Protein AF-A0A8J3WXN0-F1 (afdb_monomer_lite)

InterPro domains:
  IPR008920 Transcription regulator FadR/GntR, C-terminal [G3DSA:1.20.120.530] (38-147)
  IPR008920 Transcription regulator FadR/GntR, C-terminal [SSF48008] (40-116)
  IPR011711 GntR, C-terminal [PF07729] (41-122)

Structure (mmCIF, N/CA/C/O backbone):
data_AF-A0A8J3WXN0-F1
#
_entry.id   AF-A0A8J3WXN0-F1
#
loop_
_atom_site.group_PDB
_atom_site.id
_atom_site.type_symbol
_atom_site.label_atom_id
_atom_site.label_alt_id
_atom_site.label_comp_id
_atom_site.label_asym_id
_atom_site.label_entity_id
_atom_site.label_seq_id
_atom_site.pdbx_PDB_ins_code
_atom_site.Cartn_x
_atom_site.Cartn_y
_atom_site.Cartn_z
_atom_site.occupancy
_atom_site.B_iso_or_equiv
_atom_site.auth_seq_id
_atom_site.auth_comp_id
_atom_site.auth_asym_id
_atom_site.auth_atom_id
_atom_site.pdbx_PDB_model_num
ATOM 1 N N . MET A 1 1 ? 9.222 -15.840 -20.273 1.00 60.59 1 MET A N 1
ATOM 2 C CA . MET A 1 1 ? 9.644 -16.927 -21.186 1.00 60.59 1 MET A CA 1
ATOM 3 C C . MET A 1 1 ? 8.771 -18.124 -20.886 1.00 60.59 1 MET A C 1
ATOM 5 O O . MET A 1 1 ? 8.570 -18.409 -19.715 1.00 60.59 1 MET A O 1
ATOM 9 N N . GLU A 1 2 ? 8.247 -18.787 -21.909 1.00 70.06 2 GLU A N 1
ATOM 10 C CA . GLU A 1 2 ? 7.501 -20.038 -21.750 1.00 70.06 2 GLU A CA 1
ATOM 11 C C . GLU A 1 2 ? 8.362 -21.197 -22.267 1.00 70.06 2 GLU A C 1
ATOM 13 O O . GLU A 1 2 ? 8.974 -21.088 -23.335 1.00 70.06 2 GLU A O 1
ATOM 18 N N . VAL A 1 3 ? 8.445 -22.281 -21.491 1.00 60.09 3 VAL A N 1
ATOM 19 C CA . VAL A 1 3 ? 9.200 -23.493 -21.839 1.00 60.09 3 VAL A CA 1
ATOM 20 C C . VAL A 1 3 ? 8.268 -24.691 -21.747 1.00 60.09 3 VAL A C 1
ATOM 22 O O . VAL A 1 3 ? 7.910 -25.124 -20.655 1.00 60.09 3 VAL A O 1
ATOM 25 N N . SER A 1 4 ? 7.892 -25.249 -22.894 1.00 68.56 4 SER A N 1
ATOM 26 C CA . SER A 1 4 ? 7.218 -26.546 -22.958 1.00 68.56 4 SER A CA 1
ATOM 27 C C . SER A 1 4 ? 8.277 -27.650 -23.022 1.00 68.56 4 SER A C 1
ATOM 29 O O . SER A 1 4 ? 9.156 -27.605 -23.884 1.00 68.56 4 SER A O 1
ATOM 31 N N . GLN A 1 5 ? 8.219 -28.635 -22.120 1.00 49.00 5 GLN A N 1
ATOM 32 C CA . GLN A 1 5 ? 9.151 -29.772 -22.114 1.00 49.00 5 GLN A CA 1
ATOM 33 C C . GLN A 1 5 ? 9.035 -30.545 -23.444 1.00 49.00 5 GLN A C 1
ATOM 35 O O . GLN A 1 5 ? 7.996 -31.136 -23.725 1.00 49.00 5 GLN A O 1
ATOM 40 N N . GLY A 1 6 ? 10.081 -30.482 -24.280 1.00 68.19 6 GLY A N 1
ATOM 41 C CA . GLY A 1 6 ? 10.115 -31.041 -25.643 1.00 68.19 6 GLY A CA 1
ATOM 42 C C . GLY A 1 6 ? 9.895 -30.036 -26.791 1.00 68.19 6 GLY A C 1
ATOM 43 O O . GLY A 1 6 ? 9.917 -30.436 -27.953 1.00 68.19 6 GLY A O 1
ATOM 44 N N . GLY A 1 7 ? 9.701 -28.743 -26.498 1.00 66.56 7 GLY A N 1
ATOM 45 C CA . GLY A 1 7 ? 9.454 -27.681 -27.484 1.00 66.56 7 GLY A CA 1
ATOM 46 C C . GLY A 1 7 ? 10.508 -26.561 -27.506 1.00 66.56 7 GLY A C 1
ATOM 47 O O . GLY A 1 7 ? 11.296 -26.394 -26.578 1.00 66.56 7 GLY A O 1
ATOM 48 N N . ARG A 1 8 ? 10.515 -25.767 -28.590 1.00 68.25 8 ARG A N 1
ATOM 49 C CA . ARG A 1 8 ? 11.384 -24.585 -28.775 1.00 68.25 8 ARG A CA 1
ATOM 50 C C . ARG A 1 8 ? 11.051 -23.479 -27.764 1.00 68.25 8 ARG A C 1
ATOM 52 O O . ARG A 1 8 ? 9.892 -23.092 -27.651 1.00 68.25 8 ARG A O 1
ATOM 59 N N . THR A 1 9 ? 12.070 -22.891 -27.136 1.00 78.31 9 THR A N 1
ATOM 60 C CA . THR A 1 9 ? 11.945 -21.662 -26.332 1.00 78.31 9 THR A CA 1
ATOM 61 C C . THR A 1 9 ? 11.312 -20.528 -27.142 1.00 78.31 9 THR A C 1
ATOM 63 O O . THR A 1 9 ? 11.779 -20.214 -28.241 1.00 78.31 9 THR A O 1
ATOM 66 N N . ARG A 1 10 ? 10.275 -19.881 -26.589 1.00 80.12 10 ARG A N 1
ATOM 67 C CA . ARG A 1 10 ? 9.644 -18.685 -27.171 1.00 80.12 10 ARG A CA 1
ATOM 68 C C . ARG A 1 10 ? 9.852 -17.465 -26.275 1.00 80.12 10 ARG A C 1
ATOM 70 O O . ARG A 1 10 ? 9.596 -17.501 -25.070 1.00 80.12 10 ARG A O 1
ATOM 77 N N . VAL A 1 11 ? 10.293 -16.369 -26.891 1.00 85.12 11 VAL A N 1
ATOM 78 C CA . VAL A 1 11 ? 10.315 -15.039 -26.271 1.00 85.12 11 VAL A CA 1
ATOM 79 C C . VAL A 1 11 ? 8.900 -14.464 -26.361 1.00 85.12 11 VAL A C 1
ATOM 81 O O . VAL A 1 11 ? 8.309 -14.465 -27.440 1.00 85.12 11 VAL A O 1
ATOM 84 N N . LEU A 1 12 ? 8.343 -14.034 -25.227 1.00 87.00 12 LEU A N 1
ATOM 85 C CA . LEU A 1 12 ? 6.993 -13.468 -25.135 1.00 87.00 12 LEU A CA 1
ATOM 86 C C . LEU A 1 12 ? 7.054 -11.939 -25.085 1.00 87.00 12 LEU A C 1
ATOM 88 O O . LEU A 1 12 ? 8.014 -11.382 -24.551 1.00 87.00 12 LEU A O 1
ATOM 92 N N . ASP A 1 13 ? 6.011 -11.276 -25.591 1.00 87.25 13 ASP A N 1
ATOM 93 C CA . ASP A 1 13 ? 5.819 -9.836 -25.397 1.00 87.25 13 ASP A CA 1
ATOM 94 C C . ASP A 1 13 ? 5.517 -9.556 -23.922 1.00 87.25 13 ASP A C 1
ATOM 96 O O . ASP A 1 13 ? 4.506 -10.006 -23.372 1.00 87.25 13 ASP A O 1
ATOM 100 N N . TRP A 1 14 ? 6.410 -8.813 -23.275 1.00 86.38 14 TRP A N 1
ATOM 101 C CA . TRP A 1 14 ? 6.316 -8.519 -21.854 1.00 86.38 14 TRP A CA 1
ATOM 102 C C . TRP A 1 14 ? 5.107 -7.645 -21.515 1.00 86.38 14 TRP A C 1
ATOM 104 O O . TRP A 1 14 ? 4.545 -7.808 -20.439 1.00 86.38 14 TRP A O 1
ATOM 114 N N . ARG A 1 15 ? 4.641 -6.791 -22.437 1.00 87.44 15 ARG A N 1
ATOM 115 C CA . ARG A 1 15 ? 3.489 -5.903 -22.192 1.00 87.44 15 ARG A CA 1
ATOM 116 C C . ARG A 1 15 ? 2.187 -6.659 -21.952 1.00 87.44 15 ARG A C 1
ATOM 118 O O . ARG A 1 15 ? 1.264 -6.114 -21.362 1.00 87.44 15 ARG A O 1
ATOM 125 N N . GLN A 1 16 ? 2.116 -7.899 -22.426 1.00 88.62 16 GLN A N 1
ATOM 126 C CA . GLN A 1 16 ? 0.925 -8.739 -22.331 1.00 88.62 16 GLN A CA 1
ATOM 127 C C . GLN A 1 16 ? 1.072 -9.869 -21.306 1.00 88.62 16 GLN A C 1
ATOM 129 O O . GLN A 1 16 ? 0.074 -10.470 -20.929 1.00 88.62 16 GLN A O 1
ATOM 134 N N . ASN A 1 17 ? 2.299 -10.192 -20.880 1.00 88.12 17 ASN A N 1
ATOM 135 C CA . ASN A 1 17 ? 2.579 -11.428 -20.137 1.00 88.12 17 ASN A CA 1
ATOM 136 C C . ASN A 1 17 ? 3.375 -11.225 -18.845 1.00 88.12 17 ASN A C 1
ATOM 138 O O . ASN A 1 17 ? 3.438 -12.142 -18.030 1.00 88.12 17 ASN A O 1
ATOM 142 N N . ALA A 1 18 ? 4.042 -10.084 -18.671 1.00 88.06 18 ALA A N 1
ATOM 143 C CA . ALA A 1 18 ? 4.844 -9.845 -17.483 1.00 88.06 18 ALA A CA 1
ATOM 144 C C . ALA A 1 18 ? 3.985 -9.384 -16.301 1.00 88.06 18 ALA A C 1
ATOM 146 O O . ALA A 1 18 ? 3.042 -8.612 -16.469 1.00 88.06 18 ALA A O 1
ATOM 147 N N . GLY A 1 19 ? 4.346 -9.844 -15.103 1.00 88.56 19 GLY A N 1
ATOM 148 C CA . GLY A 1 19 ? 3.791 -9.357 -13.848 1.00 88.56 19 GLY A CA 1
ATOM 149 C C . GLY A 1 19 ? 4.589 -8.187 -13.275 1.00 88.56 19 GLY A C 1
ATOM 150 O O . GLY A 1 19 ? 5.545 -7.683 -13.870 1.00 88.56 19 GLY A O 1
ATOM 151 N N . LEU A 1 20 ? 4.205 -7.768 -12.069 1.00 86.19 20 LEU A N 1
ATOM 152 C CA . LEU A 1 20 ? 4.864 -6.682 -11.338 1.00 86.19 20 LEU A CA 1
ATOM 153 C C . LEU A 1 20 ? 6.324 -7.004 -10.971 1.00 86.19 20 LEU A C 1
ATOM 155 O O . LEU A 1 20 ? 7.127 -6.103 -10.751 1.00 86.19 20 LEU A O 1
ATOM 159 N N . ASP A 1 21 ? 6.696 -8.282 -10.961 1.00 82.62 21 ASP A N 1
ATOM 160 C CA . ASP A 1 21 ? 8.075 -8.748 -10.818 1.00 82.62 21 ASP A CA 1
ATOM 161 C C . ASP A 1 21 ? 9.001 -8.224 -11.927 1.00 82.62 21 ASP A C 1
ATOM 163 O O . ASP A 1 21 ? 10.185 -7.989 -11.683 1.00 82.62 21 ASP A O 1
ATOM 167 N N . LEU A 1 22 ? 8.474 -7.938 -13.124 1.00 84.88 22 LEU A N 1
ATOM 168 C CA . LEU A 1 22 ? 9.268 -7.299 -14.168 1.00 84.88 22 LEU A CA 1
ATOM 169 C C . LEU A 1 22 ? 9.686 -5.881 -13.775 1.00 84.88 22 LEU A C 1
ATOM 171 O O . LEU A 1 22 ? 10.813 -5.503 -14.074 1.00 84.88 22 LEU A O 1
ATOM 175 N N . ALA A 1 23 ? 8.844 -5.115 -13.075 1.00 80.19 23 ALA A N 1
ATOM 176 C CA . ALA A 1 23 ? 9.222 -3.781 -12.600 1.00 80.19 23 ALA A CA 1
ATOM 177 C C . ALA A 1 23 ? 10.447 -3.849 -11.670 1.00 80.19 23 ALA A C 1
ATOM 179 O O . ALA A 1 23 ? 11.359 -3.033 -11.785 1.00 80.19 23 ALA A O 1
ATOM 180 N N . ILE A 1 24 ? 10.515 -4.881 -10.820 1.00 75.94 24 ILE A N 1
ATOM 181 C CA . ILE A 1 24 ? 11.671 -5.157 -9.954 1.00 75.94 24 ILE A CA 1
ATOM 182 C C . ILE A 1 24 ? 12.906 -5.429 -10.806 1.00 75.94 24 ILE A C 1
ATOM 184 O O . ILE A 1 24 ? 13.959 -4.839 -10.576 1.00 75.94 24 ILE A O 1
ATOM 188 N N . HIS A 1 25 ? 12.795 -6.318 -11.794 1.00 78.56 25 HIS A N 1
ATOM 189 C CA . HIS A 1 25 ? 13.921 -6.642 -12.661 1.00 78.56 25 HIS A CA 1
ATOM 190 C C . HIS A 1 25 ? 14.398 -5.423 -13.451 1.00 78.56 25 HIS A C 1
ATOM 192 O O . HIS A 1 25 ? 15.597 -5.175 -13.486 1.00 78.56 25 HIS A O 1
ATOM 198 N N . LEU A 1 26 ? 13.490 -4.626 -14.017 1.00 78.81 26 LEU A N 1
ATOM 199 C CA . LEU A 1 26 ? 13.829 -3.416 -14.771 1.00 78.81 26 LEU A CA 1
ATOM 200 C C . LEU A 1 26 ? 14.516 -2.357 -13.900 1.00 78.81 26 LEU A C 1
ATOM 202 O O . LEU A 1 26 ? 15.459 -1.722 -14.362 1.00 78.81 26 LEU A O 1
ATOM 206 N N . ALA A 1 27 ? 14.115 -2.218 -12.633 1.00 73.94 27 ALA A N 1
ATOM 207 C CA . ALA A 1 27 ? 14.772 -1.306 -11.698 1.00 73.94 27 ALA A CA 1
ATOM 208 C C . ALA A 1 27 ? 16.242 -1.684 -11.414 1.00 73.94 27 ALA A C 1
ATOM 210 O O . ALA A 1 27 ? 17.057 -0.799 -11.169 1.00 73.94 27 ALA A O 1
ATOM 211 N N . HIS A 1 28 ? 16.599 -2.975 -11.474 1.00 72.31 28 HIS A N 1
ATOM 212 C CA . HIS A 1 28 ? 17.973 -3.449 -11.236 1.00 72.31 28 HIS A CA 1
ATOM 213 C C . HIS A 1 28 ? 18.781 -3.690 -12.519 1.00 72.31 28 HIS A C 1
ATOM 215 O O . HIS A 1 28 ? 20.008 -3.658 -12.484 1.00 72.31 28 HIS A O 1
ATOM 221 N N . ALA A 1 29 ? 18.118 -3.967 -13.644 1.00 68.94 29 ALA A N 1
ATOM 222 C CA . ALA A 1 29 ? 18.760 -4.414 -14.880 1.00 68.94 29 ALA A CA 1
ATOM 223 C C . ALA A 1 29 ? 19.438 -3.288 -15.684 1.00 68.94 29 ALA A C 1
ATOM 225 O O . ALA A 1 29 ? 20.142 -3.583 -16.651 1.00 68.94 29 ALA A O 1
ATOM 226 N N . GLY A 1 30 ? 19.247 -2.017 -15.313 1.00 63.41 30 GLY A N 1
ATOM 227 C CA . GLY A 1 30 ? 19.864 -0.882 -16.006 1.00 63.41 30 GLY A CA 1
ATOM 228 C C . GLY A 1 30 ? 19.485 -0.798 -17.496 1.00 63.41 30 GLY A C 1
ATOM 229 O O . GLY A 1 30 ? 18.315 -0.892 -17.858 1.00 63.41 30 GLY A O 1
ATOM 230 N N . ASP A 1 31 ? 20.482 -0.602 -18.366 1.00 57.34 31 ASP A N 1
ATOM 231 C CA . ASP A 1 31 ? 20.378 -0.235 -19.795 1.00 57.34 31 ASP A CA 1
ATOM 232 C C . ASP A 1 31 ? 19.635 -1.218 -20.719 1.00 57.34 31 ASP A C 1
ATOM 234 O O . ASP A 1 31 ? 19.361 -0.872 -21.868 1.00 57.34 31 ASP A O 1
ATOM 238 N N . ILE A 1 32 ? 19.314 -2.433 -20.266 1.00 62.50 32 ILE A N 1
ATOM 239 C CA . ILE A 1 32 ? 18.801 -3.511 -21.133 1.00 62.50 32 ILE A CA 1
ATOM 240 C C . ILE A 1 32 ? 17.365 -3.225 -21.613 1.00 62.50 32 ILE A C 1
ATOM 242 O O . ILE A 1 32 ? 17.005 -3.546 -22.746 1.00 62.50 32 ILE A O 1
ATOM 246 N N . LEU A 1 33 ? 16.547 -2.599 -20.764 1.00 65.00 33 LEU A N 1
ATOM 247 C CA . LEU A 1 33 ? 15.207 -2.106 -21.085 1.00 65.00 33 LEU A CA 1
ATOM 248 C C . LEU A 1 33 ? 14.932 -0.884 -20.209 1.00 65.00 33 LEU A C 1
ATOM 250 O O . LEU A 1 33 ? 14.527 -1.001 -19.055 1.00 65.00 33 LEU A O 1
ATOM 254 N N . ARG A 1 34 ? 15.157 0.309 -20.761 1.00 69.38 34 ARG A N 1
ATOM 255 C CA . ARG A 1 34 ? 14.840 1.554 -20.063 1.00 69.38 34 ARG A CA 1
ATOM 256 C C . ARG A 1 34 ? 13.369 1.895 -20.229 1.00 69.38 34 ARG A C 1
ATOM 258 O O . ARG A 1 34 ? 12.911 2.192 -21.329 1.00 69.38 34 ARG A O 1
ATOM 265 N N . VAL A 1 35 ? 12.649 1.882 -19.117 1.00 78.75 35 VAL A N 1
ATOM 266 C CA . VAL A 1 35 ? 11.327 2.496 -19.002 1.00 78.75 35 VAL A CA 1
ATOM 267 C C . VAL A 1 35 ? 11.511 3.742 -18.145 1.00 78.75 35 VAL A C 1
ATOM 269 O O . VAL A 1 35 ? 11.589 3.650 -16.925 1.00 78.75 35 VAL A O 1
ATOM 272 N N . GLU A 1 36 ? 11.658 4.902 -18.786 1.00 79.75 36 GLU A N 1
ATOM 273 C CA . GLU A 1 36 ? 11.985 6.169 -18.104 1.00 79.75 36 GLU A CA 1
ATOM 274 C C . GLU A 1 36 ? 10.942 6.563 -17.050 1.00 79.75 36 GLU A C 1
ATOM 276 O O . GLU A 1 36 ? 11.281 7.138 -16.019 1.00 79.75 36 GLU A O 1
ATOM 281 N N . SER A 1 37 ? 9.675 6.212 -17.279 1.00 83.19 37 SER A N 1
ATOM 282 C CA . SER A 1 37 ? 8.570 6.494 -16.364 1.00 83.19 37 SER A CA 1
ATOM 283 C C . SER A 1 37 ? 8.469 5.518 -15.192 1.00 83.19 37 SER A C 1
ATOM 285 O O . SER A 1 37 ? 7.727 5.799 -14.258 1.00 83.19 37 SER A O 1
ATOM 287 N N . LEU A 1 38 ? 9.226 4.411 -15.180 1.00 80.94 38 LEU A N 1
ATOM 288 C CA . LEU A 1 38 ? 8.994 3.279 -14.271 1.00 80.94 38 LEU A CA 1
ATOM 289 C C . LEU A 1 38 ? 8.937 3.685 -12.798 1.00 80.94 38 LEU A C 1
ATOM 291 O O . LEU A 1 38 ? 8.073 3.218 -12.063 1.00 80.94 38 LEU A O 1
ATOM 295 N N . GLN A 1 39 ? 9.850 4.559 -12.369 1.00 77.00 39 GLN A N 1
ATOM 296 C CA . GLN A 1 39 ? 9.874 5.026 -10.987 1.00 77.00 39 GLN A CA 1
ATOM 297 C C . GLN A 1 39 ? 8.604 5.812 -10.646 1.00 77.00 39 GLN A C 1
ATOM 299 O O . GLN A 1 39 ? 7.998 5.555 -9.614 1.00 77.00 39 GLN A O 1
ATOM 304 N N . ARG A 1 40 ? 8.174 6.731 -11.518 1.00 80.69 40 ARG A N 1
ATOM 305 C CA . ARG A 1 40 ? 6.931 7.491 -11.335 1.00 80.69 40 ARG A CA 1
ATOM 306 C C . ARG A 1 40 ? 5.720 6.562 -11.327 1.00 80.69 40 ARG A C 1
ATOM 308 O O . ARG A 1 40 ? 4.937 6.617 -10.389 1.00 80.69 40 ARG A O 1
ATOM 315 N N . ASP A 1 41 ? 5.617 5.679 -12.316 1.00 85.25 41 ASP A N 1
ATOM 316 C CA . ASP A 1 41 ? 4.473 4.781 -12.493 1.00 85.25 41 ASP A CA 1
ATOM 317 C C . ASP A 1 41 ? 4.309 3.841 -11.284 1.00 85.25 41 ASP A C 1
ATOM 319 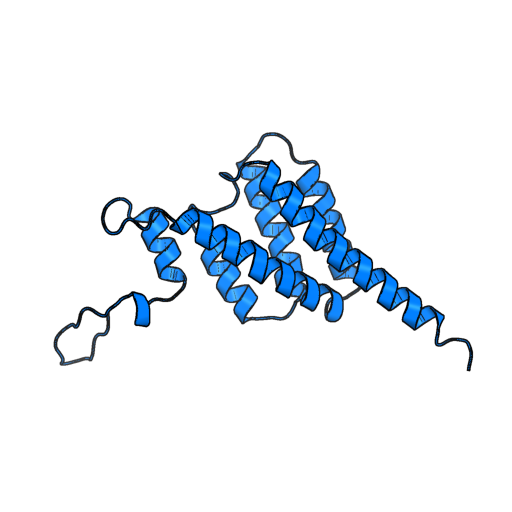O O . ASP A 1 41 ? 3.196 3.577 -10.829 1.00 85.25 41 ASP A O 1
ATOM 323 N N . VAL A 1 42 ? 5.421 3.368 -10.705 1.00 81.06 42 VAL A N 1
ATOM 324 C CA . VAL A 1 42 ? 5.405 2.555 -9.478 1.00 81.06 42 VAL A CA 1
ATOM 325 C C . VAL A 1 42 ? 4.925 3.358 -8.269 1.00 81.06 42 VAL A C 1
ATOM 327 O O . VAL A 1 42 ? 4.174 2.827 -7.449 1.00 81.06 42 VAL A O 1
ATOM 330 N N . LEU A 1 43 ? 5.331 4.622 -8.149 1.00 78.06 43 LEU A N 1
ATOM 331 C CA . LEU A 1 43 ? 4.896 5.492 -7.056 1.00 78.06 43 LEU A CA 1
ATOM 332 C C . LEU A 1 43 ? 3.412 5.850 -7.169 1.00 78.06 43 LEU A C 1
ATOM 334 O O . LEU A 1 43 ? 2.696 5.782 -6.173 1.00 78.06 43 LEU A O 1
ATOM 338 N N . GLU A 1 44 ? 2.932 6.146 -8.375 1.00 82.31 44 GLU A N 1
ATOM 339 C CA . GLU A 1 44 ? 1.510 6.376 -8.648 1.00 82.31 44 GLU A CA 1
ATOM 340 C C . GLU A 1 44 ? 0.679 5.126 -8.327 1.00 82.31 44 GLU A C 1
ATOM 342 O O . GLU A 1 44 ? -0.306 5.198 -7.589 1.00 82.31 44 GLU A O 1
ATOM 347 N N . MET A 1 45 ? 1.117 3.950 -8.794 1.00 85.50 45 MET A N 1
ATOM 348 C CA . MET A 1 45 ? 0.463 2.682 -8.468 1.00 85.50 45 MET A CA 1
ATOM 349 C C . MET A 1 45 ? 0.432 2.440 -6.957 1.00 85.50 45 MET A C 1
ATOM 351 O O . MET A 1 45 ? -0.595 2.012 -6.423 1.00 85.50 45 MET A O 1
ATOM 355 N N . ARG A 1 46 ? 1.542 2.706 -6.259 1.00 83.44 46 ARG A N 1
ATOM 356 C CA . ARG A 1 46 ? 1.623 2.551 -4.807 1.00 83.44 46 ARG A CA 1
ATOM 357 C C . ARG A 1 46 ? 0.628 3.464 -4.095 1.00 83.44 46 ARG A C 1
ATOM 359 O O . ARG A 1 46 ? -0.091 2.959 -3.238 1.00 83.44 46 ARG A O 1
ATOM 366 N N . ALA A 1 47 ? 0.533 4.737 -4.476 1.00 80.19 47 ALA A N 1
ATOM 367 C CA . ALA A 1 47 ? -0.421 5.673 -3.887 1.00 80.19 47 ALA A CA 1
ATOM 368 C C . ALA A 1 47 ? -1.874 5.199 -4.083 1.00 80.19 47 ALA A C 1
ATOM 370 O O . ALA A 1 47 ? -2.648 5.146 -3.124 1.00 80.19 47 ALA A O 1
ATOM 371 N N . CYS A 1 48 ? -2.238 4.757 -5.294 1.00 83.75 48 CYS A N 1
ATOM 372 C CA . CYS A 1 48 ? -3.580 4.237 -5.576 1.00 83.75 48 CYS A CA 1
ATOM 373 C C . CYS A 1 48 ? -3.904 2.966 -4.773 1.00 83.75 48 CYS A C 1
ATOM 375 O O . CYS A 1 48 ? -4.932 2.894 -4.097 1.00 83.75 48 CYS A O 1
ATOM 377 N N . VAL A 1 49 ? -3.020 1.961 -4.815 1.00 85.06 49 VAL A N 1
ATOM 378 C CA . VAL A 1 49 ? -3.202 0.695 -4.082 1.00 85.06 49 VAL A CA 1
ATOM 379 C C . VAL A 1 49 ? -3.214 0.941 -2.574 1.00 85.06 49 VAL A C 1
ATOM 381 O O . VAL A 1 49 ? -3.985 0.310 -1.847 1.00 85.06 49 VAL A O 1
ATOM 384 N N . GLY A 1 50 ? -2.377 1.864 -2.108 1.00 83.88 50 GLY A N 1
ATOM 385 C CA . GLY A 1 50 ? -2.270 2.266 -0.719 1.00 83.88 50 GLY A CA 1
ATOM 386 C C . GLY A 1 50 ? -3.553 2.903 -0.194 1.00 83.88 50 GLY A C 1
ATOM 387 O O . GLY A 1 50 ? -4.067 2.469 0.838 1.00 83.88 50 GLY A O 1
ATOM 388 N N . ALA A 1 51 ? -4.126 3.858 -0.929 1.00 85.62 51 ALA A N 1
ATOM 389 C CA . ALA A 1 51 ? -5.394 4.493 -0.576 1.00 85.62 51 ALA A CA 1
ATOM 390 C C . ALA A 1 51 ? -6.551 3.479 -0.502 1.00 85.62 51 ALA A C 1
ATOM 392 O O . ALA A 1 51 ? -7.324 3.466 0.463 1.00 85.62 51 ALA A O 1
ATOM 393 N N . ASP A 1 52 ? -6.647 2.568 -1.474 1.00 88.88 52 ASP A N 1
ATOM 394 C CA . ASP A 1 52 ? -7.674 1.524 -1.463 1.00 88.88 52 ASP A CA 1
ATOM 395 C C . ASP A 1 52 ? -7.489 0.530 -0.313 1.00 88.88 52 ASP A C 1
ATOM 397 O O . ASP A 1 52 ? -8.458 0.155 0.359 1.00 88.88 52 ASP A O 1
ATOM 401 N N . ALA A 1 53 ? -6.248 0.129 -0.033 1.00 92.19 53 ALA A N 1
ATOM 402 C CA . ALA A 1 53 ? -5.949 -0.724 1.105 1.00 92.19 53 ALA A CA 1
ATOM 403 C C . ALA A 1 53 ? -6.257 -0.027 2.436 1.00 92.19 53 ALA A C 1
ATOM 405 O O . ALA A 1 53 ? -6.816 -0.667 3.327 1.00 92.19 53 ALA A O 1
ATOM 406 N N . ALA A 1 54 ? -5.971 1.272 2.563 1.00 91.00 54 ALA A N 1
ATOM 407 C CA . ALA A 1 54 ? -6.316 2.075 3.733 1.00 91.00 54 ALA A CA 1
ATOM 408 C C . ALA A 1 54 ? -7.828 2.126 3.951 1.00 91.00 54 ALA A C 1
ATOM 410 O O . ALA A 1 54 ? -8.294 1.844 5.054 1.00 91.00 54 ALA A O 1
ATOM 411 N N . ARG A 1 55 ? -8.611 2.371 2.895 1.00 89.62 55 ARG A N 1
ATOM 412 C CA . ARG A 1 55 ? -10.080 2.344 2.951 1.00 89.62 55 ARG A CA 1
ATOM 413 C C . ARG A 1 55 ? -10.616 0.980 3.396 1.00 89.62 55 ARG A C 1
ATOM 415 O O . ARG A 1 55 ? -11.468 0.903 4.282 1.00 89.62 55 ARG A O 1
ATOM 422 N N . LEU A 1 56 ? -10.103 -0.108 2.821 1.00 92.94 56 LEU A N 1
ATOM 423 C CA . LEU A 1 56 ? -10.477 -1.468 3.222 1.00 92.94 56 LEU A CA 1
ATOM 424 C C . LEU A 1 56 ? -10.076 -1.765 4.670 1.00 92.94 56 LEU A C 1
ATOM 426 O O . LEU A 1 56 ? -10.870 -2.333 5.418 1.00 92.94 56 LEU A O 1
ATOM 430 N N . CYS A 1 57 ? -8.875 -1.358 5.074 1.00 93.56 57 CYS A N 1
ATOM 431 C CA . CYS A 1 57 ? -8.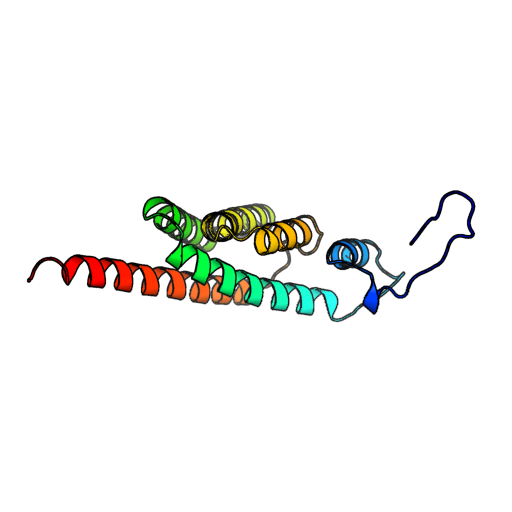368 -1.510 6.432 1.00 93.56 57 CYS A CA 1
ATOM 432 C C . CYS A 1 57 ? -9.235 -0.758 7.433 1.00 93.56 57 CYS A C 1
ATOM 434 O O . CYS A 1 57 ? -9.576 -1.286 8.486 1.00 93.56 57 CYS A O 1
ATOM 436 N N . ALA A 1 58 ? -9.666 0.447 7.085 1.00 90.06 58 ALA A N 1
ATOM 437 C CA . ALA A 1 58 ? -10.580 1.222 7.897 1.00 90.06 58 ALA A CA 1
ATOM 438 C C . ALA A 1 58 ? -11.904 0.459 8.122 1.00 90.06 58 ALA A C 1
ATOM 440 O O . ALA A 1 58 ? -12.452 0.466 9.223 1.00 90.06 58 ALA A O 1
ATOM 441 N N . GLY A 1 59 ? -12.414 -0.225 7.093 1.00 90.75 59 GLY A N 1
ATOM 442 C CA . GLY A 1 59 ? -13.650 -1.011 7.160 1.00 90.75 59 GLY A CA 1
ATOM 443 C C . GLY A 1 59 ? -13.524 -2.387 7.823 1.00 90.75 59 GLY A C 1
ATOM 444 O O . GLY A 1 59 ? -14.498 -2.853 8.413 1.00 90.75 59 GLY A O 1
ATOM 445 N N . ARG A 1 60 ? -12.353 -3.029 7.757 1.00 92.88 60 ARG A N 1
ATOM 446 C CA . ARG A 1 60 ? -12.139 -4.433 8.171 1.00 92.88 60 ARG A CA 1
ATOM 447 C C . ARG A 1 60 ? -11.268 -4.589 9.417 1.00 92.88 60 ARG A C 1
ATOM 449 O O . ARG A 1 60 ? -11.470 -5.529 10.176 1.00 92.88 60 ARG A O 1
ATOM 456 N N . GLY A 1 61 ? -10.339 -3.667 9.636 1.00 89.06 61 GLY A N 1
ATOM 457 C CA . GLY A 1 61 ? -9.403 -3.685 10.753 1.00 89.06 61 GLY A CA 1
ATOM 458 C C . GLY A 1 61 ? -10.088 -3.446 12.094 1.00 89.06 61 GLY A C 1
ATOM 459 O O . GLY A 1 61 ? -11.118 -2.759 12.184 1.00 89.06 61 GLY A O 1
ATOM 460 N N . THR A 1 62 ? -9.492 -4.008 13.140 1.00 89.50 62 THR A N 1
ATOM 461 C CA . THR A 1 62 ? -9.913 -3.824 14.530 1.00 89.50 62 THR A CA 1
ATOM 462 C C . THR A 1 62 ? -9.516 -2.440 15.050 1.00 89.50 62 THR A C 1
ATOM 464 O O . THR A 1 62 ? -8.681 -1.748 14.468 1.00 89.50 62 THR A O 1
ATOM 467 N N . GLY A 1 63 ? -10.085 -2.022 16.186 1.00 87.19 63 GLY A N 1
ATOM 468 C CA . GLY A 1 63 ? -9.664 -0.779 16.843 1.00 87.19 63 GLY A CA 1
ATOM 469 C C . GLY A 1 63 ? -8.169 -0.765 17.190 1.00 87.19 63 GLY A C 1
ATOM 470 O O . GLY A 1 63 ? -7.523 0.271 17.044 1.00 87.19 63 GLY A O 1
ATOM 471 N N . ALA A 1 64 ? -7.613 -1.919 17.575 1.00 89.44 64 ALA A N 1
ATOM 472 C CA . ALA A 1 64 ? -6.191 -2.075 17.863 1.00 89.44 64 ALA A CA 1
ATOM 473 C C . ALA A 1 64 ? -5.328 -1.931 16.600 1.00 89.44 64 ALA A C 1
ATOM 475 O O . ALA A 1 64 ? -4.323 -1.224 16.641 1.00 89.44 64 ALA A O 1
ATOM 476 N N . ASP A 1 65 ? -5.750 -2.512 15.470 1.00 89.62 65 ASP A N 1
ATOM 477 C CA . ASP A 1 65 ? -5.041 -2.363 14.190 1.00 89.62 65 ASP A CA 1
ATOM 478 C C . ASP A 1 65 ? -4.974 -0.890 13.775 1.00 89.62 65 ASP A C 1
ATOM 480 O O . ASP A 1 65 ? -3.908 -0.367 13.456 1.00 89.62 65 ASP A O 1
ATOM 484 N N . LEU A 1 66 ? -6.109 -0.185 13.845 1.00 89.81 66 LEU A N 1
ATOM 485 C CA . LEU A 1 66 ? -6.181 1.235 13.495 1.00 89.81 66 LEU A CA 1
ATOM 486 C C . LEU A 1 66 ? -5.351 2.111 14.440 1.00 89.81 66 LEU A C 1
ATOM 488 O O . LEU A 1 66 ? -4.782 3.109 14.003 1.00 89.81 66 LEU A O 1
ATOM 492 N N . ALA A 1 67 ? -5.288 1.770 15.729 1.00 88.69 67 ALA A N 1
ATOM 493 C CA . ALA A 1 67 ? -4.431 2.467 16.683 1.00 88.69 67 ALA A CA 1
ATOM 494 C C . ALA A 1 67 ? -2.945 2.249 16.360 1.00 88.69 67 ALA A C 1
ATOM 496 O O . ALA A 1 67 ? -2.191 3.218 16.315 1.00 88.69 67 ALA A O 1
ATOM 497 N N . ALA A 1 68 ? -2.544 1.010 16.060 1.00 91.44 68 ALA A N 1
ATOM 498 C CA . ALA A 1 68 ? -1.169 0.678 15.699 1.00 91.44 68 ALA A CA 1
ATOM 499 C C . ALA A 1 68 ? -0.713 1.391 14.416 1.00 91.44 68 ALA A C 1
ATOM 501 O O . ALA A 1 68 ? 0.425 1.849 14.340 1.00 91.44 68 ALA A O 1
ATOM 502 N N . ILE A 1 69 ? -1.602 1.530 13.426 1.00 91.00 69 ILE A N 1
ATOM 503 C CA . ILE A 1 69 ? -1.315 2.255 12.180 1.00 91.00 69 ILE A CA 1
ATOM 504 C C . ILE A 1 69 ? -1.080 3.747 12.441 1.00 91.00 69 ILE A C 1
ATOM 506 O O . ILE A 1 69 ? -0.124 4.309 11.913 1.00 91.00 69 ILE A O 1
ATOM 510 N N . VAL A 1 70 ? -1.929 4.391 13.249 1.00 87.88 70 VAL A N 1
ATOM 511 C CA . VAL A 1 70 ? -1.780 5.821 13.588 1.00 87.88 70 VAL A CA 1
ATOM 512 C C . VAL A 1 70 ? -0.492 6.068 14.369 1.00 87.88 70 VAL A C 1
ATOM 514 O O . VAL A 1 70 ? 0.246 7.003 14.079 1.00 87.88 70 VAL A O 1
ATOM 517 N N . GLU A 1 71 ? -0.197 5.200 15.329 1.00 88.56 71 GLU A N 1
ATOM 518 C CA . GLU A 1 71 ? 1.025 5.263 16.124 1.00 88.56 71 GLU A CA 1
ATOM 519 C C . GLU A 1 71 ? 2.284 5.091 15.255 1.00 88.56 71 GLU A C 1
ATOM 521 O O . GLU A 1 71 ? 3.249 5.842 15.384 1.00 88.56 71 GLU A O 1
ATOM 526 N N . ALA A 1 72 ? 2.273 4.141 14.316 1.00 88.50 72 ALA A N 1
ATOM 527 C CA . ALA A 1 72 ? 3.374 3.954 13.376 1.00 88.50 72 ALA A CA 1
ATOM 528 C C . ALA A 1 72 ? 3.541 5.147 12.412 1.00 88.50 72 ALA A C 1
ATOM 530 O O . ALA A 1 72 ? 4.677 5.522 12.124 1.00 88.50 72 ALA A O 1
ATOM 531 N N . ALA A 1 73 ? 2.447 5.787 11.980 1.00 84.50 73 ALA A N 1
ATOM 532 C CA . ALA A 1 73 ? 2.498 7.013 11.176 1.00 84.50 73 ALA A CA 1
ATOM 533 C C . ALA A 1 73 ? 3.178 8.165 11.932 1.00 84.50 73 ALA A C 1
ATOM 535 O O . ALA A 1 73 ? 4.009 8.875 11.369 1.00 84.50 73 ALA A O 1
ATOM 536 N N . ALA A 1 74 ? 2.853 8.332 13.219 1.00 82.06 74 ALA A N 1
ATOM 537 C CA . ALA A 1 74 ? 3.447 9.369 14.059 1.00 82.06 74 ALA A CA 1
ATOM 538 C C . ALA A 1 74 ? 4.961 9.172 14.224 1.00 82.06 74 ALA A C 1
ATOM 540 O O . ALA A 1 74 ? 5.718 10.132 14.105 1.00 82.06 74 ALA A O 1
ATOM 541 N N . ARG A 1 75 ? 5.410 7.927 14.437 1.00 80.31 75 ARG A N 1
ATOM 542 C CA . ARG A 1 75 ? 6.845 7.603 14.504 1.00 80.31 75 ARG A CA 1
ATOM 543 C C . ARG A 1 75 ? 7.545 7.898 13.190 1.00 80.31 75 ARG A C 1
ATOM 545 O O . ARG A 1 75 ? 8.562 8.570 13.194 1.00 80.31 75 ARG A O 1
ATOM 552 N N . TYR A 1 76 ? 6.964 7.460 12.077 1.00 73.12 76 TYR A N 1
ATOM 553 C CA . TYR A 1 76 ? 7.518 7.711 10.751 1.00 73.12 76 TYR A CA 1
ATOM 554 C C . TYR A 1 76 ? 7.660 9.206 10.435 1.00 73.12 76 TYR A C 1
ATOM 556 O O . TYR A 1 76 ? 8.681 9.618 9.899 1.00 73.12 76 TYR A O 1
ATOM 564 N N . GLY A 1 77 ? 6.678 10.032 10.812 1.00 70.75 77 GLY A N 1
ATOM 565 C CA . GLY A 1 77 ? 6.762 11.488 10.654 1.00 70.75 77 GLY A CA 1
ATOM 566 C C . GLY A 1 77 ? 7.790 12.169 11.567 1.00 70.75 77 GLY A C 1
ATOM 567 O O . GLY A 1 77 ? 8.156 13.313 11.310 1.00 70.75 77 GLY A O 1
ATOM 568 N N . ALA A 1 78 ? 8.245 11.487 12.622 1.00 74.31 78 ALA A N 1
ATOM 569 C CA . ALA A 1 78 ? 9.257 11.974 13.558 1.00 74.31 78 ALA A CA 1
ATOM 570 C C . ALA A 1 78 ? 10.681 11.486 13.232 1.00 74.31 78 ALA A C 1
ATOM 572 O O . ALA A 1 78 ? 11.638 11.991 13.820 1.00 74.31 78 ALA A O 1
ATOM 573 N N . GLU A 1 79 ? 10.831 10.514 12.327 1.00 70.31 79 GLU A N 1
ATOM 574 C CA . GLU A 1 79 ? 12.137 10.024 11.887 1.00 70.31 79 GLU A CA 1
ATOM 575 C C . GLU A 1 79 ? 12.910 11.130 11.144 1.00 70.31 79 GLU A C 1
ATOM 577 O O . GLU A 1 79 ? 12.365 11.845 10.300 1.00 70.31 79 GLU A O 1
ATOM 582 N N . GLY A 1 80 ? 14.190 11.281 11.497 1.00 67.81 80 GLY A N 1
ATOM 583 C CA . GLY A 1 80 ? 15.082 12.326 10.987 1.00 67.81 80 GLY A CA 1
ATOM 584 C C . GLY A 1 80 ? 15.676 12.015 9.608 1.00 67.81 80 GLY A C 1
ATOM 585 O O . GLY A 1 80 ? 15.030 11.447 8.737 1.00 67.81 80 GLY A O 1
ATOM 586 N N . GLU A 1 81 ? 16.938 12.387 9.383 1.00 70.75 81 GLU A N 1
ATOM 587 C CA . GLU A 1 81 ? 17.594 12.281 8.065 1.00 70.75 81 GLU A CA 1
ATOM 588 C C . GLU A 1 81 ? 18.116 10.872 7.712 1.00 70.75 81 GLU A C 1
ATOM 590 O O . GLU A 1 81 ? 18.654 10.671 6.622 1.00 70.75 81 GLU A O 1
ATOM 595 N N . ASP A 1 82 ? 17.959 9.878 8.595 1.00 79.06 82 ASP A N 1
ATOM 596 C CA . ASP A 1 82 ? 18.363 8.498 8.307 1.00 79.06 82 ASP A CA 1
ATOM 597 C C . ASP A 1 82 ? 17.401 7.856 7.295 1.00 79.06 82 ASP A C 1
ATOM 599 O O . ASP A 1 82 ? 16.345 7.316 7.631 1.00 79.06 82 ASP A O 1
ATOM 603 N N . LEU A 1 83 ? 17.793 7.906 6.022 1.00 74.31 83 LEU A N 1
ATOM 604 C CA . LEU A 1 83 ? 17.023 7.367 4.902 1.00 74.31 83 LEU A CA 1
ATOM 605 C C . LEU A 1 83 ? 16.798 5.849 4.992 1.00 74.31 83 LEU A C 1
ATOM 607 O O . LEU A 1 83 ? 15.810 5.348 4.448 1.00 74.31 83 LEU A O 1
ATOM 611 N N . VAL A 1 84 ? 17.683 5.110 5.669 1.00 78.00 84 VAL A N 1
ATOM 612 C CA . VAL A 1 84 ? 17.543 3.658 5.852 1.00 78.00 84 VAL A CA 1
ATOM 613 C C . VAL A 1 84 ? 16.486 3.372 6.913 1.00 78.00 84 VAL A C 1
ATOM 615 O O . VAL A 1 84 ? 15.578 2.572 6.668 1.00 78.00 84 VAL A O 1
ATOM 618 N N . ALA A 1 85 ? 16.560 4.057 8.057 1.00 78.81 85 ALA A N 1
ATOM 619 C CA . ALA A 1 85 ? 15.555 3.952 9.112 1.00 78.81 85 ALA A CA 1
ATOM 620 C C . ALA A 1 85 ? 14.170 4.397 8.614 1.00 78.81 85 ALA A C 1
ATOM 622 O O . ALA A 1 85 ? 13.182 3.685 8.809 1.00 78.81 85 ALA A O 1
ATOM 623 N N . LEU A 1 86 ? 14.112 5.502 7.865 1.00 77.50 86 LEU A N 1
ATOM 624 C CA . LEU A 1 86 ? 12.899 5.985 7.206 1.00 77.50 86 LEU A CA 1
ATOM 625 C C . LEU A 1 86 ? 12.301 4.950 6.253 1.00 77.50 86 LEU A C 1
ATOM 627 O O . LEU A 1 86 ? 11.101 4.685 6.304 1.00 77.50 86 LEU A O 1
ATOM 631 N N . GLY A 1 87 ? 13.123 4.335 5.400 1.00 79.12 87 GLY A N 1
ATOM 632 C CA . GLY A 1 87 ? 12.663 3.289 4.488 1.00 79.12 87 GLY A CA 1
ATOM 633 C C . GLY A 1 87 ? 12.089 2.077 5.230 1.00 79.12 87 GLY A C 1
ATOM 634 O O . GLY A 1 87 ? 11.048 1.547 4.842 1.00 79.12 87 GLY A O 1
ATOM 635 N N . ALA A 1 88 ? 12.723 1.655 6.326 1.00 82.38 88 ALA A N 1
ATOM 636 C CA . ALA A 1 88 ? 12.227 0.552 7.147 1.00 82.38 88 ALA A CA 1
ATOM 637 C C . ALA A 1 88 ? 10.901 0.897 7.851 1.00 82.38 88 ALA A C 1
ATOM 639 O O . ALA A 1 88 ? 9.979 0.074 7.866 1.00 82.38 88 ALA A O 1
ATOM 640 N N . ALA A 1 89 ? 10.786 2.110 8.396 1.00 83.06 89 ALA A N 1
ATOM 641 C CA . ALA A 1 89 ? 9.580 2.601 9.055 1.00 83.06 89 ALA A CA 1
ATOM 642 C C . ALA A 1 89 ? 8.399 2.737 8.075 1.00 83.06 89 ALA A C 1
ATOM 644 O O . ALA A 1 89 ? 7.293 2.296 8.395 1.00 83.06 89 ALA A O 1
ATOM 645 N N . ASP A 1 90 ? 8.645 3.236 6.859 1.00 82.50 90 ASP A N 1
ATOM 646 C CA . ASP A 1 90 ? 7.657 3.297 5.775 1.00 82.50 90 ASP A CA 1
ATOM 647 C C . ASP A 1 90 ? 7.071 1.914 5.465 1.00 82.50 90 ASP A C 1
ATOM 649 O O . ASP A 1 90 ? 5.855 1.698 5.479 1.00 82.50 90 ASP A O 1
ATOM 653 N N . VAL A 1 91 ? 7.958 0.942 5.237 1.00 85.81 91 VAL A N 1
ATOM 654 C CA . VAL A 1 91 ? 7.574 -0.430 4.908 1.00 85.81 91 VAL A CA 1
ATOM 655 C C . VAL A 1 91 ? 6.769 -1.059 6.038 1.00 85.81 91 VAL A C 1
ATOM 657 O O . VAL A 1 91 ? 5.789 -1.761 5.772 1.00 85.81 91 VAL A O 1
ATOM 660 N N . ALA A 1 92 ? 7.183 -0.847 7.288 1.00 88.81 92 ALA A N 1
ATOM 661 C CA . ALA A 1 92 ? 6.492 -1.374 8.455 1.00 88.81 92 ALA A CA 1
ATOM 662 C C . ALA A 1 92 ? 5.083 -0.780 8.587 1.00 88.81 92 ALA A C 1
ATOM 664 O O . ALA A 1 92 ? 4.122 -1.530 8.786 1.00 88.81 92 ALA A O 1
ATOM 665 N N . TRP A 1 93 ? 4.951 0.536 8.412 1.00 88.81 93 TRP A N 1
ATOM 666 C CA . TRP A 1 93 ? 3.676 1.243 8.476 1.00 88.81 93 TRP A CA 1
ATOM 667 C C . TRP A 1 93 ? 2.695 0.755 7.406 1.00 88.81 93 TRP A C 1
ATOM 669 O O . TRP A 1 93 ? 1.593 0.302 7.732 1.00 88.81 93 TRP A O 1
ATOM 679 N N . TRP A 1 94 ? 3.122 0.710 6.143 1.00 89.75 94 TRP A N 1
ATOM 680 C CA . TRP A 1 94 ? 2.295 0.183 5.059 1.00 89.75 94 TRP A CA 1
ATOM 681 C C . TRP A 1 94 ? 1.877 -1.264 5.279 1.00 89.75 94 TRP A C 1
ATOM 683 O O . TRP A 1 94 ? 0.740 -1.642 4.996 1.00 89.75 94 TRP A O 1
ATOM 693 N N . ARG A 1 95 ? 2.756 -2.092 5.848 1.00 92.25 95 ARG A N 1
ATOM 694 C CA . ARG A 1 95 ? 2.438 -3.497 6.113 1.00 92.25 95 ARG A CA 1
ATOM 695 C C . ARG A 1 95 ? 1.296 -3.663 7.111 1.00 92.25 95 ARG A C 1
ATOM 697 O O . ARG A 1 95 ? 0.538 -4.624 6.973 1.00 92.25 95 ARG A O 1
ATOM 704 N N . LEU A 1 96 ? 1.145 -2.749 8.071 1.00 94.19 96 LEU A N 1
ATOM 705 C CA . LEU A 1 96 ? -0.004 -2.735 8.981 1.00 94.19 96 LEU A CA 1
ATOM 706 C C . LEU A 1 96 ? -1.303 -2.461 8.216 1.00 94.19 96 LEU A C 1
ATOM 708 O O . LEU A 1 96 ? -2.266 -3.212 8.364 1.00 94.19 96 LEU A O 1
ATOM 712 N N . ILE A 1 97 ? -1.301 -1.454 7.337 1.00 93.00 97 ILE A N 1
ATOM 713 C CA . ILE A 1 97 ? -2.462 -1.086 6.512 1.00 93.00 97 ILE A CA 1
ATOM 714 C C . ILE A 1 97 ? -2.861 -2.239 5.588 1.00 93.00 97 ILE A C 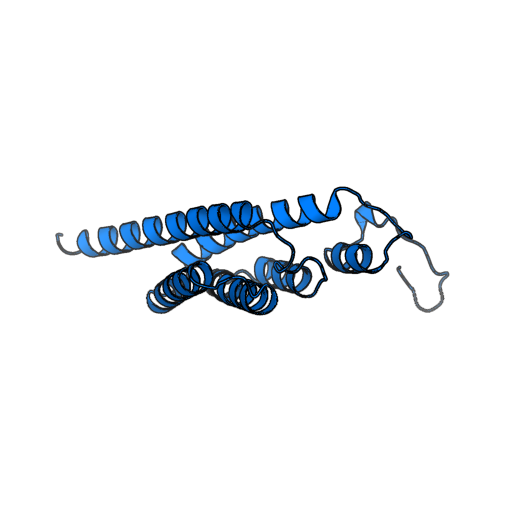1
ATOM 716 O O . ILE A 1 97 ? -4.015 -2.667 5.568 1.00 93.00 97 ILE A O 1
ATOM 720 N N . ILE A 1 98 ? -1.896 -2.790 4.849 1.00 94.06 98 ILE A N 1
ATOM 721 C CA . ILE A 1 98 ? -2.130 -3.898 3.921 1.00 94.06 98 ILE A CA 1
ATOM 722 C C . ILE A 1 98 ? -2.689 -5.122 4.656 1.00 94.06 98 ILE A C 1
ATOM 724 O O . ILE A 1 98 ? -3.640 -5.740 4.176 1.00 94.06 98 ILE A O 1
ATOM 728 N N . ARG A 1 99 ? -2.156 -5.466 5.835 1.00 94.25 99 ARG A N 1
ATOM 729 C CA . ARG A 1 99 ? -2.683 -6.577 6.644 1.00 94.25 99 ARG A CA 1
ATOM 730 C C . ARG A 1 99 ? -4.105 -6.307 7.119 1.00 94.25 99 ARG A C 1
ATOM 732 O O . ARG A 1 99 ? -4.966 -7.160 6.925 1.00 94.25 99 ARG A O 1
ATOM 739 N N . GLY A 1 100 ? -4.362 -5.122 7.669 1.00 93.81 100 GLY A N 1
ATOM 740 C CA . GLY A 1 100 ? -5.697 -4.739 8.126 1.00 93.81 100 GLY A CA 1
ATOM 741 C C . GLY A 1 100 ? -6.723 -4.663 6.989 1.00 93.81 100 GLY A C 1
ATOM 742 O O . GLY A 1 100 ? -7.909 -4.898 7.211 1.00 93.81 100 GLY A O 1
ATOM 743 N N . SER A 1 101 ? -6.283 -4.421 5.748 1.00 95.06 101 SER A N 1
ATOM 744 C CA . SER A 1 101 ? -7.146 -4.485 4.561 1.00 95.06 101 SER A CA 1
ATOM 745 C C . SER A 1 101 ? -7.690 -5.889 4.276 1.00 95.06 101 SER A C 1
ATOM 747 O O . SER A 1 101 ? -8.728 -6.029 3.624 1.00 95.06 101 SER A O 1
ATOM 749 N N . GLY A 1 102 ? -6.990 -6.943 4.711 1.00 95.31 102 GLY A N 1
ATOM 750 C CA . GLY A 1 102 ? -7.320 -8.330 4.383 1.00 95.31 102 GLY A CA 1
ATOM 751 C C . GLY A 1 102 ? -7.310 -8.647 2.880 1.00 95.31 102 GLY A C 1
ATOM 752 O O . GLY A 1 102 ? -7.923 -9.627 2.464 1.00 95.31 102 GLY A O 1
ATOM 753 N N . ASN A 1 103 ? -6.679 -7.817 2.040 1.00 95.94 103 ASN A N 1
ATOM 754 C CA . ASN A 1 103 ? -6.628 -8.020 0.594 1.00 95.94 103 ASN A CA 1
ATOM 755 C C . ASN A 1 103 ? -5.301 -8.673 0.172 1.00 95.94 103 ASN A C 1
ATOM 757 O O . ASN A 1 103 ? -4.248 -8.033 0.158 1.00 95.94 103 ASN A O 1
ATOM 761 N N . VAL A 1 104 ? -5.363 -9.952 -0.214 1.00 94.94 104 VAL A N 1
ATOM 762 C CA . VAL A 1 104 ? -4.181 -10.720 -0.636 1.00 94.94 104 VAL A CA 1
ATOM 763 C C . VAL A 1 104 ? -3.540 -10.170 -1.913 1.00 94.94 104 VAL A C 1
ATOM 765 O O . VAL A 1 104 ? -2.321 -10.211 -2.035 1.00 94.94 104 VAL A O 1
ATOM 768 N N . ALA A 1 105 ? -4.314 -9.596 -2.838 1.00 92.25 105 ALA A N 1
ATOM 769 C CA . ALA A 1 105 ? -3.763 -9.004 -4.055 1.00 92.25 105 ALA A CA 1
ATOM 770 C C . ALA A 1 105 ? -2.952 -7.739 -3.735 1.00 92.25 105 ALA A C 1
ATOM 772 O O . ALA A 1 105 ? -1.841 -7.584 -4.235 1.00 92.25 105 ALA A O 1
ATOM 773 N N . CYS A 1 106 ? -3.450 -6.889 -2.827 1.00 91.62 106 CYS A N 1
ATOM 774 C CA . CYS A 1 106 ? -2.689 -5.744 -2.316 1.00 91.62 106 CYS A CA 1
ATOM 775 C C . CYS A 1 106 ? -1.413 -6.195 -1.591 1.00 91.62 106 CYS A C 1
ATOM 777 O O . CYS A 1 106 ? -0.366 -5.577 -1.760 1.00 91.62 106 CYS A O 1
ATOM 779 N N . LEU A 1 107 ? -1.471 -7.293 -0.825 1.00 91.56 107 LEU A N 1
ATOM 780 C CA . LEU A 1 107 ? -0.293 -7.869 -0.170 1.00 91.56 107 LEU A CA 1
ATOM 781 C C . LEU A 1 107 ? 0.758 -8.352 -1.170 1.00 91.56 107 LEU A C 1
ATOM 783 O O . LEU A 1 107 ? 1.938 -8.054 -0.997 1.00 91.56 107 LEU A O 1
ATOM 787 N N . LEU A 1 108 ? 0.341 -9.085 -2.201 1.00 90.38 108 LEU A N 1
ATOM 788 C CA . LEU A 1 108 ? 1.246 -9.569 -3.239 1.00 90.38 108 LEU A CA 1
ATOM 789 C C . LEU A 1 108 ? 1.865 -8.403 -4.014 1.00 90.38 108 LEU A C 1
ATOM 791 O O . LEU A 1 108 ? 3.084 -8.368 -4.159 1.00 90.38 108 LEU A O 1
ATOM 795 N N . ALA A 1 109 ? 1.061 -7.412 -4.408 1.00 87.56 109 ALA A N 1
ATOM 796 C CA . ALA A 1 109 ? 1.558 -6.204 -5.058 1.00 87.56 109 ALA A CA 1
ATOM 79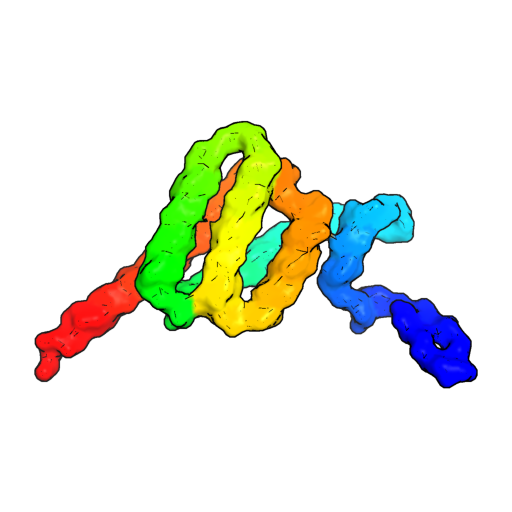7 C C . ALA A 1 109 ? 2.580 -5.466 -4.175 1.00 87.56 109 ALA A C 1
ATOM 799 O O . ALA A 1 109 ? 3.684 -5.162 -4.619 1.00 87.56 109 ALA A O 1
ATOM 800 N N . PHE A 1 110 ? 2.262 -5.248 -2.897 1.00 86.88 110 PHE A N 1
ATOM 801 C CA . PHE A 1 110 ? 3.158 -4.577 -1.956 1.00 86.88 110 PHE A CA 1
ATOM 802 C C . PHE A 1 110 ? 4.473 -5.336 -1.737 1.00 86.88 110 PHE A C 1
ATOM 804 O O . PHE A 1 110 ? 5.540 -4.725 -1.687 1.00 86.88 110 PHE A O 1
ATOM 811 N N . ASN A 1 111 ? 4.424 -6.668 -1.638 1.00 86.88 111 ASN A N 1
ATOM 812 C CA . ASN A 1 111 ? 5.627 -7.493 -1.516 1.00 86.88 111 ASN A CA 1
ATOM 813 C C . ASN A 1 111 ? 6.546 -7.345 -2.732 1.00 86.88 111 ASN A C 1
ATOM 815 O O . ASN A 1 111 ? 7.760 -7.251 -2.556 1.00 86.88 111 ASN A O 1
ATOM 819 N N . SER A 1 112 ? 5.979 -7.283 -3.937 1.00 83.81 112 SER A N 1
ATOM 820 C CA . SER A 1 112 ? 6.750 -7.034 -5.153 1.00 83.81 112 SER A CA 1
ATOM 821 C C . SER A 1 112 ? 7.393 -5.643 -5.145 1.00 83.81 112 SER A C 1
ATOM 823 O O . SER A 1 112 ? 8.570 -5.518 -5.462 1.00 83.81 112 SER A O 1
ATOM 825 N N . LEU A 1 113 ? 6.666 -4.600 -4.736 1.00 77.69 113 LEU A N 1
ATOM 826 C CA . LEU A 1 113 ? 7.188 -3.227 -4.767 1.00 77.69 113 LEU A CA 1
ATOM 827 C C . LEU A 1 113 ? 8.312 -2.986 -3.746 1.00 77.69 113 LEU A C 1
ATOM 829 O O . LEU A 1 113 ? 9.337 -2.392 -4.079 1.00 77.69 113 LEU A O 1
ATOM 833 N N . VAL A 1 114 ? 8.147 -3.477 -2.515 1.00 76.88 114 VAL A N 1
ATOM 834 C CA . VAL A 1 114 ? 9.093 -3.237 -1.410 1.00 76.88 114 VAL A CA 1
ATOM 835 C C . VAL A 1 114 ? 10.392 -4.031 -1.541 1.00 76.88 114 VAL A C 1
ATOM 837 O O . VAL A 1 114 ? 11.425 -3.596 -1.042 1.00 76.88 114 VAL A O 1
ATOM 840 N N . GLY A 1 115 ? 10.370 -5.183 -2.215 1.00 63.41 115 GLY A N 1
ATOM 841 C CA . GLY A 1 115 ? 11.563 -6.007 -2.430 1.00 63.41 115 GLY A CA 1
ATOM 842 C C . GLY A 1 115 ? 12.575 -5.428 -3.429 1.00 63.41 115 GLY A C 1
ATOM 843 O O . GLY A 1 115 ? 13.538 -6.113 -3.759 1.00 63.41 115 GLY A O 1
ATOM 844 N N . SER A 1 116 ? 12.358 -4.212 -3.943 1.00 57.78 116 SER A N 1
ATOM 845 C CA . SER A 1 116 ? 13.145 -3.616 -5.026 1.00 57.78 116 SER A CA 1
ATOM 846 C C . SER A 1 116 ? 13.904 -2.349 -4.611 1.00 57.78 116 SER A C 1
ATOM 848 O O . SER A 1 116 ? 13.557 -1.705 -3.624 1.00 57.78 116 SER A O 1
ATOM 850 N N . ALA A 1 117 ? 14.895 -1.936 -5.414 1.00 52.34 117 ALA A N 1
ATOM 851 C CA . ALA A 1 117 ? 15.592 -0.645 -5.301 1.00 52.34 117 ALA A CA 1
ATOM 852 C C . ALA A 1 117 ? 14.671 0.599 -5.387 1.00 52.34 117 ALA A C 1
ATOM 854 O O . ALA A 1 117 ? 15.137 1.720 -5.209 1.00 52.34 117 ALA A O 1
ATOM 855 N N . LEU A 1 118 ? 13.368 0.410 -5.633 1.00 56.66 118 LEU A N 1
ATOM 856 C CA . LEU A 1 118 ? 12.326 1.440 -5.563 1.00 56.66 118 LEU A CA 1
ATOM 857 C C . LEU A 1 118 ? 11.796 1.652 -4.131 1.00 56.66 118 LEU A C 1
ATOM 859 O O . LEU A 1 118 ? 10.853 2.416 -3.927 1.00 56.66 118 LEU A O 1
ATOM 863 N N . ALA A 1 119 ? 12.379 0.976 -3.136 1.00 56.16 119 ALA A N 1
ATOM 864 C CA . ALA A 1 119 ? 12.089 1.207 -1.730 1.00 56.16 119 ALA A CA 1
ATOM 865 C C . ALA A 1 119 ? 12.360 2.674 -1.336 1.00 56.16 119 ALA A C 1
ATOM 867 O O . ALA A 1 119 ? 13.336 3.299 -1.747 1.00 56.16 119 ALA A O 1
ATOM 868 N N . VAL A 1 120 ? 11.468 3.205 -0.500 1.00 57.06 120 VAL A N 1
ATOM 869 C CA . VAL A 1 120 ? 11.191 4.629 -0.225 1.00 57.06 120 VAL A CA 1
ATOM 870 C C . VAL A 1 120 ? 12.375 5.490 0.237 1.00 57.06 120 VAL A C 1
ATOM 872 O O . VAL A 1 120 ? 12.283 6.716 0.203 1.00 57.06 120 VAL A O 1
ATOM 875 N N . GLY A 1 121 ? 13.521 4.893 0.574 1.00 54.81 121 GLY A N 1
ATOM 876 C CA . GLY A 1 121 ? 14.737 5.616 0.963 1.00 54.81 121 GLY A CA 1
ATOM 877 C C . GLY A 1 121 ? 15.254 6.630 -0.073 1.00 54.81 121 GLY A C 1
ATOM 878 O O . GLY A 1 121 ? 16.099 7.447 0.269 1.00 54.81 121 GLY A O 1
ATOM 879 N N . GLN A 1 122 ? 14.747 6.618 -1.314 1.00 55.19 122 GLN A N 1
ATOM 880 C CA . GLN A 1 122 ? 15.089 7.579 -2.377 1.00 55.19 122 GLN A CA 1
ATOM 881 C C . GLN A 1 122 ? 13.956 8.571 -2.731 1.00 55.19 122 GLN A C 1
ATOM 883 O O . GLN A 1 122 ? 14.082 9.317 -3.702 1.00 55.19 122 GLN A O 1
ATOM 888 N N . MET A 1 123 ? 12.836 8.601 -1.991 1.00 61.91 123 MET A N 1
ATOM 889 C CA . MET A 1 123 ? 11.730 9.527 -2.280 1.00 61.91 123 MET A CA 1
ATOM 890 C C . MET A 1 123 ? 11.952 10.930 -1.689 1.00 61.91 123 MET A C 1
ATOM 892 O O . MET A 1 123 ? 12.281 11.044 -0.498 1.00 61.91 123 MET A O 1
ATOM 896 N N . PRO A 1 124 ? 11.656 12.005 -2.452 1.00 60.28 124 PRO A N 1
ATOM 897 C CA . PRO A 1 124 ? 11.558 13.352 -1.901 1.00 60.28 124 PRO A CA 1
ATOM 898 C C . PRO A 1 124 ? 10.573 13.381 -0.725 1.00 60.28 124 PRO A C 1
ATOM 900 O O . PRO A 1 124 ? 9.481 12.817 -0.799 1.00 60.28 124 PRO A O 1
ATOM 903 N N . SER A 1 125 ? 10.943 14.053 0.363 1.00 62.94 125 SER A N 1
ATOM 904 C CA . SER A 1 125 ? 10.157 14.123 1.605 1.00 62.94 125 SER A CA 1
ATOM 905 C C . SER A 1 125 ? 8.730 14.660 1.416 1.00 62.94 125 SER A C 1
ATOM 907 O O . SER A 1 125 ? 7.830 14.227 2.131 1.00 62.94 125 SER A O 1
ATOM 909 N N . GLY A 1 126 ? 8.496 15.537 0.430 1.00 63.41 126 GLY A N 1
ATOM 910 C CA . GLY A 1 126 ? 7.174 16.114 0.149 1.00 63.41 126 GLY A CA 1
ATOM 911 C C . GLY A 1 126 ? 6.107 15.083 -0.241 1.00 63.41 126 GLY A C 1
ATOM 912 O O . GLY A 1 126 ? 5.016 15.102 0.316 1.00 63.41 126 GLY A O 1
ATOM 913 N N . HIS A 1 127 ? 6.440 14.123 -1.113 1.00 68.06 127 HIS A N 1
ATOM 914 C CA . HIS A 1 127 ? 5.480 13.090 -1.538 1.00 68.06 127 HIS A CA 1
ATOM 915 C C . HIS A 1 127 ? 5.110 12.133 -0.396 1.00 68.06 127 HIS A C 1
ATOM 917 O O . HIS A 1 127 ? 3.969 11.696 -0.295 1.00 68.06 127 HIS A O 1
ATOM 923 N N . ARG A 1 128 ? 6.062 11.834 0.499 1.00 69.75 128 ARG A N 1
ATOM 924 C CA . ARG A 1 128 ? 5.804 10.997 1.682 1.00 69.75 128 ARG A CA 1
ATOM 925 C C . ARG A 1 128 ? 4.801 11.637 2.636 1.00 69.75 128 ARG A C 1
ATOM 927 O O . ARG A 1 128 ? 3.946 10.946 3.181 1.00 69.75 128 ARG A O 1
ATOM 934 N N . ALA A 1 129 ? 4.922 12.945 2.856 1.00 67.88 129 ALA A N 1
ATOM 935 C CA . ALA A 1 129 ? 4.029 13.672 3.750 1.00 67.88 129 ALA A CA 1
ATOM 936 C C . ALA A 1 129 ? 2.591 13.706 3.207 1.00 67.88 129 ALA A C 1
ATOM 938 O O . ALA A 1 129 ? 1.654 13.475 3.965 1.00 67.88 129 ALA A O 1
ATOM 939 N N . GLU A 1 130 ? 2.419 13.936 1.903 1.00 73.19 130 GLU A N 1
ATOM 940 C CA . GLU A 1 130 ? 1.109 13.916 1.238 1.00 73.19 130 GLU A CA 1
ATOM 941 C C . GLU A 1 130 ? 0.444 12.534 1.335 1.00 73.19 130 GLU A C 1
ATOM 943 O O . GLU A 1 130 ? -0.689 12.427 1.804 1.00 73.19 130 GLU A O 1
ATOM 948 N N . GLU A 1 131 ? 1.183 11.467 1.006 1.00 71.06 131 GLU A N 1
ATOM 949 C CA . GLU A 1 131 ? 0.700 10.080 1.092 1.00 71.06 131 GLU A CA 1
ATOM 950 C C . GLU A 1 131 ? 0.242 9.726 2.524 1.00 71.06 131 GLU A C 1
ATOM 952 O O . GLU A 1 131 ? -0.805 9.103 2.734 1.00 71.06 131 GLU A O 1
ATOM 957 N N . LEU A 1 132 ? 1.000 10.171 3.531 1.00 71.50 132 LEU A N 1
ATOM 958 C CA . LEU A 1 132 ? 0.672 9.960 4.938 1.00 71.50 132 LEU A CA 1
ATOM 959 C C . LEU A 1 132 ? -0.598 10.698 5.369 1.00 71.50 132 LEU A C 1
ATOM 961 O O . LEU A 1 132 ? -1.419 10.132 6.096 1.00 71.50 132 LEU A O 1
ATOM 965 N N . LEU A 1 133 ? -0.761 11.948 4.930 1.00 74.06 133 LEU A N 1
ATOM 966 C CA . LEU A 1 133 ? -1.922 12.770 5.263 1.00 74.06 133 LEU A CA 1
ATOM 967 C C . LEU A 1 133 ? -3.213 12.178 4.690 1.00 74.06 133 LEU A C 1
ATOM 969 O O . LEU A 1 133 ? -4.199 12.076 5.423 1.00 74.06 133 LEU A O 1
ATOM 973 N N . ASP A 1 134 ? -3.196 11.721 3.438 1.00 79.00 134 ASP A N 1
ATOM 974 C CA . ASP A 1 134 ? -4.369 11.125 2.788 1.00 79.00 134 ASP A CA 1
ATOM 975 C C . ASP A 1 134 ? -4.829 9.849 3.504 1.00 79.00 134 ASP A C 1
ATOM 977 O O . ASP A 1 134 ? -6.007 9.679 3.840 1.00 79.00 134 ASP A O 1
ATOM 981 N N . VAL A 1 135 ? -3.887 8.959 3.817 1.00 79.31 135 VAL A N 1
ATOM 982 C CA . VAL A 1 135 ? -4.171 7.716 4.543 1.00 79.31 135 VAL A CA 1
ATOM 983 C C . VAL A 1 135 ? -4.666 8.004 5.960 1.00 79.31 135 VAL A C 1
ATOM 985 O O . VAL A 1 135 ? -5.652 7.410 6.407 1.00 79.31 135 VAL A O 1
ATOM 988 N N . ALA A 1 136 ? -4.011 8.919 6.678 1.00 78.56 136 ALA A N 1
ATOM 989 C CA . ALA A 1 136 ? -4.416 9.298 8.026 1.00 78.56 136 ALA A CA 1
ATOM 990 C C . ALA A 1 136 ? -5.835 9.884 8.036 1.00 78.56 136 ALA A C 1
ATOM 992 O O . ALA A 1 136 ? -6.649 9.503 8.884 1.00 78.56 136 ALA A O 1
ATOM 993 N N . ALA A 1 137 ? -6.164 10.743 7.067 1.00 79.81 137 ALA A N 1
ATOM 994 C CA . ALA A 1 137 ? -7.497 11.310 6.913 1.00 79.81 137 ALA A CA 1
ATOM 995 C C . ALA A 1 137 ? -8.559 10.218 6.699 1.00 79.81 137 ALA A C 1
ATOM 997 O O . ALA A 1 137 ? -9.578 10.211 7.396 1.00 79.81 137 ALA A O 1
ATOM 998 N N . LEU A 1 138 ? -8.304 9.245 5.815 1.00 81.38 138 LEU A N 1
ATOM 999 C CA . LEU A 1 138 ? -9.219 8.122 5.567 1.00 81.38 138 LEU A CA 1
ATOM 1000 C C . LEU A 1 138 ? -9.480 7.288 6.831 1.00 81.38 138 LEU A C 1
ATOM 1002 O O . LEU A 1 138 ? -10.626 6.951 7.143 1.00 81.38 138 LEU A O 1
ATOM 1006 N N . LEU A 1 139 ? -8.429 6.971 7.589 1.00 82.38 139 LEU A N 1
ATOM 1007 C CA . LEU A 1 139 ? -8.546 6.174 8.813 1.00 82.38 139 LEU A CA 1
ATOM 1008 C C . LEU A 1 139 ? -9.285 6.934 9.925 1.00 82.38 139 LEU A C 1
ATOM 1010 O O . LEU A 1 139 ? -10.091 6.340 10.651 1.00 82.38 139 LEU A O 1
ATOM 1014 N N . LEU A 1 140 ? -9.037 8.241 10.055 1.00 80.94 140 LEU A N 1
ATOM 1015 C CA . LEU A 1 140 ? -9.721 9.098 11.023 1.00 80.94 140 LEU A CA 1
ATOM 1016 C C . LEU A 1 140 ? -11.210 9.238 10.699 1.00 80.94 140 LEU A C 1
ATOM 1018 O O . LEU A 1 140 ? -12.030 9.045 11.602 1.00 80.94 140 LEU A O 1
ATOM 1022 N N . LEU A 1 141 ? -11.567 9.498 9.437 1.00 80.25 141 LEU A N 1
ATOM 1023 C CA . LEU A 1 141 ? -12.962 9.582 8.987 1.00 80.25 141 LEU A CA 1
ATOM 1024 C C . LEU A 1 141 ? -13.738 8.307 9.332 1.00 80.25 141 LEU A C 1
ATOM 1026 O O . LEU A 1 141 ? -14.806 8.363 9.944 1.00 80.25 141 LEU A O 1
ATOM 1030 N N . GLN A 1 142 ? -13.162 7.143 9.040 1.00 79.56 142 GLN A N 1
ATOM 1031 C CA . GLN A 1 142 ? -13.824 5.875 9.325 1.00 79.56 142 GLN A CA 1
ATOM 1032 C C . GLN A 1 142 ? -13.972 5.598 10.826 1.00 79.56 142 GLN A C 1
ATOM 1034 O O . GLN A 1 142 ? -14.990 5.052 11.262 1.00 79.56 142 GLN A O 1
ATOM 1039 N N . ARG A 1 143 ? -12.971 5.966 11.640 1.00 74.69 143 ARG A N 1
ATOM 1040 C CA . ARG A 1 143 ? -13.067 5.858 13.104 1.00 74.69 143 ARG A CA 1
ATOM 1041 C C . ARG A 1 143 ? -14.253 6.669 13.622 1.00 74.69 143 ARG A C 1
ATOM 1043 O O . ARG A 1 143 ? -15.010 6.151 14.439 1.00 74.69 143 ARG A O 1
ATOM 1050 N N . HIS A 1 144 ? -14.435 7.886 13.107 1.00 77.31 144 HIS A N 1
ATOM 1051 C CA . HIS A 1 144 ? -15.546 8.760 13.485 1.00 77.31 1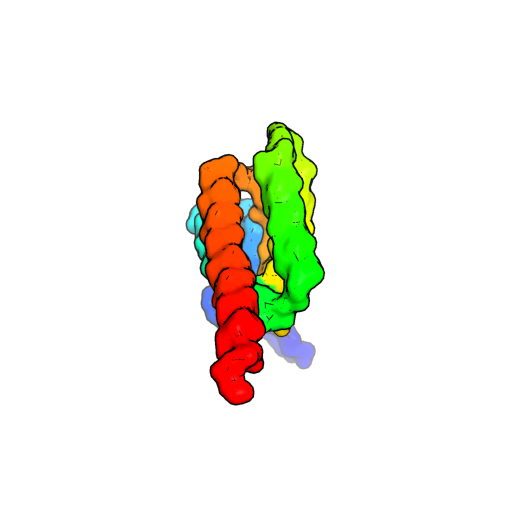44 HIS A CA 1
ATOM 1052 C C . HIS A 1 144 ? -16.900 8.172 13.074 1.00 77.31 144 HIS A C 1
ATOM 1054 O O . HIS A 1 144 ? -17.837 8.184 13.871 1.00 77.31 144 HIS A O 1
ATOM 1060 N N . TRP A 1 145 ? -17.009 7.587 11.877 1.00 74.56 145 TRP A N 1
ATOM 1061 C CA . TRP A 1 145 ? -18.233 6.892 11.464 1.00 74.56 145 TRP A CA 1
ATOM 1062 C C . TRP A 1 145 ? -18.558 5.699 12.365 1.00 74.56 145 TRP A C 1
ATOM 1064 O O . TRP A 1 145 ? -19.705 5.536 12.774 1.00 74.56 145 TRP A O 1
ATOM 1074 N N . ARG A 1 146 ? -17.559 4.896 12.748 1.00 68.81 146 ARG A N 1
ATOM 1075 C CA . ARG A 1 146 ? -17.759 3.764 13.668 1.00 68.81 146 ARG A CA 1
ATOM 1076 C C . ARG A 1 146 ? -18.177 4.212 15.070 1.00 68.81 146 ARG A C 1
ATOM 1078 O O . ARG A 1 146 ? -19.081 3.607 15.640 1.00 68.81 146 ARG A O 1
ATOM 1085 N N . SER A 1 147 ? -17.574 5.271 15.616 1.00 70.62 147 SER A N 1
ATOM 1086 C CA . SER A 1 147 ? -17.988 5.815 16.918 1.00 70.62 147 SER A CA 1
ATOM 1087 C C . SER A 1 147 ? -19.376 6.458 16.867 1.00 70.62 147 SER A C 1
ATOM 1089 O O . SER A 1 147 ? -20.145 6.312 17.812 1.00 70.62 147 SER A O 1
ATOM 1091 N N . GLY A 1 148 ? -19.723 7.121 15.759 1.00 65.06 148 GLY A N 1
ATOM 1092 C CA . GLY A 1 148 ? -21.046 7.715 15.551 1.00 65.06 148 GLY A CA 1
ATOM 1093 C C . GLY A 1 148 ? -22.160 6.673 15.417 1.00 65.06 148 GLY A C 1
ATOM 1094 O O . GLY A 1 148 ? -23.226 6.843 16.002 1.00 65.06 148 GLY A O 1
ATOM 1095 N N . LEU A 1 149 ? -21.905 5.556 14.725 1.00 58.91 149 LEU A N 1
ATOM 1096 C CA . LEU A 1 149 ? -22.858 4.443 14.614 1.00 58.91 149 LEU A CA 1
ATOM 1097 C C . LEU A 1 149 ? -23.055 3.698 15.945 1.00 58.91 149 LEU A C 1
ATOM 1099 O O . LEU A 1 149 ? -24.175 3.296 16.243 1.00 58.91 149 LEU A O 1
ATOM 1103 N N . ALA A 1 150 ? -22.007 3.558 16.765 1.00 55.56 150 ALA A N 1
ATOM 1104 C CA . ALA A 1 150 ? -22.115 2.954 18.097 1.00 55.56 150 ALA A CA 1
ATOM 1105 C C . ALA A 1 150 ? -22.848 3.856 19.113 1.00 55.56 150 ALA A C 1
ATOM 1107 O O . ALA A 1 150 ? -23.511 3.354 20.017 1.00 55.56 150 ALA A O 1
ATOM 1108 N N . ALA A 1 151 ? -22.759 5.183 18.961 1.00 56.44 151 ALA A N 1
ATOM 1109 C CA . ALA A 1 151 ? -23.506 6.139 19.782 1.00 56.44 151 ALA A CA 1
ATOM 1110 C C . ALA A 1 151 ? -24.985 6.262 19.361 1.00 56.44 151 ALA A C 1
ATOM 1112 O O . ALA A 1 151 ? -25.838 6.554 20.195 1.00 56.44 151 ALA A O 1
ATOM 1113 N N . GLY A 1 152 ? -25.302 6.004 18.086 1.00 51.50 152 GLY A N 1
ATOM 1114 C CA . GLY A 1 152 ?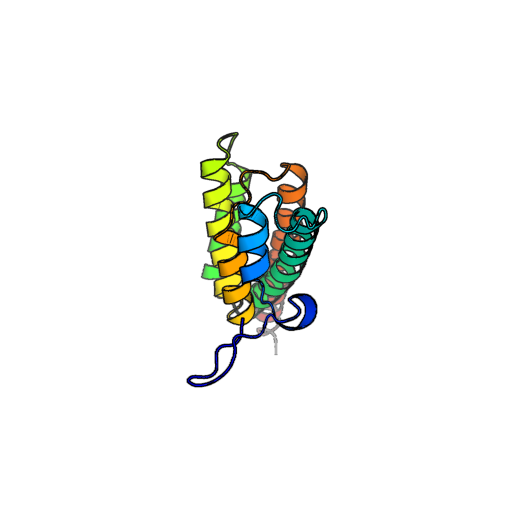 -26.668 6.035 17.549 1.00 51.50 152 GLY A CA 1
ATOM 1115 C C . GLY A 1 152 ? -27.522 4.793 17.839 1.00 51.50 152 GLY A C 1
ATOM 1116 O O . GLY A 1 152 ? -28.720 4.822 17.582 1.00 51.50 152 GLY A O 1
ATOM 1117 N N . SER A 1 153 ? -26.947 3.711 18.380 1.00 50.66 153 SER A N 1
ATOM 1118 C CA . SER A 1 153 ? -27.662 2.455 18.673 1.00 50.66 153 SER A CA 1
ATOM 1119 C C . SER A 1 153 ? -28.135 2.307 20.129 1.00 50.66 153 SER A C 1
ATOM 1121 O O . SER A 1 153 ? -28.539 1.217 20.520 1.00 50.66 153 SER A O 1
ATOM 1123 N N . VAL A 1 154 ? -28.075 3.370 20.945 1.00 51.12 154 VAL A N 1
ATOM 1124 C CA . VAL A 1 154 ? -28.514 3.368 22.363 1.00 51.12 154 VAL A CA 1
ATOM 1125 C C . VAL A 1 154 ? -29.836 4.133 22.583 1.00 51.12 154 VAL A C 1
ATOM 1127 O O . VAL A 1 154 ? -30.331 4.224 23.701 1.00 51.12 154 VAL A O 1
ATOM 1130 N N . THR A 1 155 ? -30.487 4.621 21.524 1.00 47.97 155 THR A N 1
ATOM 1131 C CA . THR A 1 155 ? -31.830 5.224 21.614 1.00 47.97 155 THR A CA 1
ATOM 1132 C C . THR A 1 155 ? -32.786 4.594 20.607 1.00 47.97 155 THR A C 1
ATOM 1134 O O . THR A 1 155 ? -33.026 5.159 19.540 1.00 47.97 155 THR A O 1
ATOM 1137 N N . ALA A 1 156 ? -33.314 3.419 20.942 1.00 40.12 156 ALA A N 1
ATOM 1138 C CA . ALA A 1 156 ? -34.533 2.855 20.366 1.00 40.12 156 ALA A CA 1
ATOM 1139 C C . ALA A 1 156 ? -35.204 1.950 21.402 1.00 40.12 156 ALA A C 1
ATOM 1141 O O . ALA A 1 156 ? -34.469 1.154 22.031 1.00 40.12 156 ALA A O 1
#

pLDDT: mean 77.92, std 12.3, range [40.12, 95.94]

Organism: NCBI:txid1367882

Foldseek 3Di:
DDDDVVDDDDDDDCVVDPDLLVLQCQQVVPPPDDPPCSLVVLLVVCLVLLLLLLLLLLVQPDPVLLVVLVVLLVVLVVDDLPLVVNLVSVLVSSVSSNVSSVDVVSVVSSVSCSVHPSRCSPDDPVSVVVSSVSSNVSNVVSVVVVVVVVVVPPPD

Sequence (156 aa):
MEVSQGGRTRVLDWRQNAGLDLAIHLAHAGDILRVESLQRDVLEMRACVGADAARLCAGRGTGADLAAIVEAAARYGAEGEDLVALGAADVAWWRLIIRGSGNVACLLAFNSLVGSALAVGQMPSGHRAEELLDVAALLLLQRHWRSGLAAGSVTA

Secondary structure (DSSP, 8-state):
-B--TTS--BPPPHHHH--THHHHHHHHHGGGS--TTHHHHHHHHHHHHHHHHHHHHHHHS-HHHHHHHHHHHHHHHH--S-HHHHHHHHHHHHHHHHHHHT-HHHHHHHHHHHTSTTSGGGS-HHHHHHHHHHHHHHHHHHHHHHHHHHHTTS--

Radius of gyration: 19.41 Å; chains: 1; bounding box: 55×47×51 Å